Protein AF-A0A963EDJ8-F1 (afdb_monomer_lite)

Radius of gyration: 22.36 Å; chains: 1; bounding box: 37×48×57 Å

Secondary structure (DSSP, 8-state):
----HHHHHHHHHHHHHHHGGG----HHHHHHHHHHHHHHHHHTT-HHHHHHHHHHHHHH-TT-HHHHHHHT-

Sequence (73 aa):
MISIWPVTRPFLILVALSLLVACGGSKEDRKTKYFQRGMELYQQGNYVKARLEFKNVLQIDPSDVEGYYMFGQ

pLDDT: mean 85.28, std 16.04, range [46.03, 98.62]

Foldseek 3Di:
DDCPPPVVVVVVVVVVVVVVPPPPPDLVVLLVVLQVVLVVCVVVVVLVSSLVSLVVNCVSPVPPPVSVVSNVD

Structure (mmCIF, N/CA/C/O backbone):
data_AF-A0A963EDJ8-F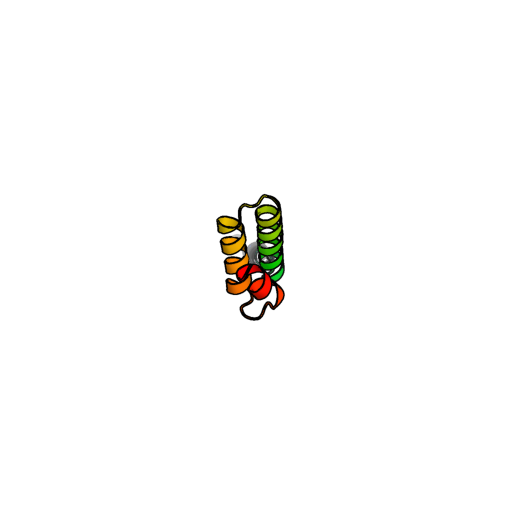1
#
_entry.id   AF-A0A963EDJ8-F1
#
loop_
_atom_site.group_PDB
_atom_site.id
_atom_site.type_symbol
_atom_site.label_atom_id
_atom_site.label_alt_id
_atom_site.label_comp_id
_atom_site.label_asym_id
_atom_site.label_entity_id
_atom_site.label_seq_id
_atom_site.pdbx_PDB_ins_code
_atom_site.Cartn_x
_atom_site.Cartn_y
_atom_site.Cartn_z
_atom_site.occupancy
_atom_site.B_iso_or_equiv
_atom_site.auth_seq_id
_atom_site.auth_comp_id
_atom_site.auth_asym_id
_atom_site.auth_atom_id
_atom_site.pdbx_PDB_model_num
ATOM 1 N N . MET A 1 1 ? 19.774 38.540 -45.279 1.00 46.03 1 MET A N 1
ATOM 2 C CA . MET A 1 1 ? 18.991 37.395 -44.766 1.00 46.03 1 MET A CA 1
ATOM 3 C C . MET A 1 1 ? 19.729 36.843 -43.562 1.00 46.03 1 MET A C 1
ATOM 5 O O . MET A 1 1 ? 20.787 36.257 -43.729 1.00 46.03 1 MET A O 1
ATOM 9 N N . ILE A 1 2 ? 19.261 37.168 -42.357 1.00 51.38 2 ILE A N 1
ATOM 10 C CA . ILE A 1 2 ? 19.933 36.815 -41.100 1.00 51.38 2 ILE A CA 1
ATOM 11 C C . ILE A 1 2 ? 19.735 35.310 -40.879 1.00 51.38 2 ILE A C 1
ATOM 13 O O . ILE A 1 2 ? 18.602 34.843 -40.812 1.00 51.38 2 ILE A O 1
ATOM 17 N N . SER A 1 3 ? 20.824 34.546 -40.813 1.00 61.16 3 SER A N 1
ATOM 18 C CA . SER A 1 3 ? 20.798 33.108 -40.531 1.00 61.16 3 SER A CA 1
ATOM 19 C C . SER A 1 3 ? 20.508 32.872 -39.045 1.00 61.16 3 SER A C 1
ATOM 21 O O . SER A 1 3 ? 21.417 32.849 -38.223 1.00 61.16 3 SER A O 1
ATOM 23 N N . ILE A 1 4 ? 19.232 32.672 -38.702 1.00 59.19 4 ILE A N 1
ATOM 24 C CA . ILE A 1 4 ? 18.714 32.388 -37.340 1.00 59.19 4 ILE A CA 1
ATOM 25 C C . ILE A 1 4 ? 19.010 30.921 -36.909 1.00 59.19 4 ILE A C 1
ATOM 27 O O . ILE A 1 4 ? 18.606 30.436 -35.852 1.00 59.19 4 ILE A O 1
ATOM 31 N N . TRP A 1 5 ? 19.753 30.176 -37.732 1.00 55.41 5 TRP A N 1
ATOM 32 C CA . TRP A 1 5 ? 20.038 28.748 -37.563 1.00 55.41 5 TRP A CA 1
ATOM 33 C C . TRP A 1 5 ? 20.941 28.341 -36.375 1.00 55.41 5 TRP A C 1
ATOM 35 O O . TRP A 1 5 ? 20.746 27.226 -35.887 1.00 55.41 5 TRP A O 1
ATOM 45 N N . PRO A 1 6 ? 21.901 29.145 -35.859 1.00 58.09 6 PRO A N 1
ATOM 46 C CA . PRO A 1 6 ? 22.785 28.661 -34.794 1.00 58.09 6 PRO A CA 1
ATOM 47 C C . PRO A 1 6 ? 22.124 28.666 -33.406 1.00 58.09 6 PRO A C 1
ATOM 49 O O . PRO A 1 6 ? 22.496 27.859 -32.562 1.00 58.09 6 PRO A O 1
ATOM 52 N N . VAL A 1 7 ? 21.118 29.522 -33.173 1.00 60.31 7 VAL A N 1
ATOM 53 C CA . VAL A 1 7 ? 20.461 29.684 -31.855 1.00 60.31 7 VAL A CA 1
ATOM 54 C C . VAL A 1 7 ? 19.234 28.776 -31.698 1.00 60.31 7 VAL A C 1
ATOM 56 O O . VAL A 1 7 ? 18.905 28.339 -30.599 1.00 60.31 7 VAL A O 1
ATOM 59 N N . THR A 1 8 ? 18.579 28.421 -32.803 1.00 60.12 8 THR A N 1
ATOM 60 C CA . THR A 1 8 ? 17.376 27.569 -32.805 1.00 60.12 8 THR A CA 1
ATOM 61 C C . THR A 1 8 ? 17.685 26.093 -32.528 1.00 60.12 8 THR A C 1
ATOM 63 O O . THR A 1 8 ? 16.889 25.412 -31.884 1.00 60.12 8 THR A O 1
ATOM 66 N N . ARG A 1 9 ? 18.863 25.597 -32.935 1.00 64.88 9 ARG A N 1
ATOM 67 C CA . ARG A 1 9 ? 19.312 24.211 -32.684 1.00 64.88 9 ARG A CA 1
ATOM 68 C C . ARG A 1 9 ? 19.519 23.873 -31.197 1.00 64.88 9 ARG A C 1
ATOM 70 O O . ARG A 1 9 ? 18.938 22.880 -30.763 1.00 64.88 9 ARG A O 1
ATOM 77 N N . PRO A 1 10 ? 20.281 24.640 -30.390 1.00 70.50 10 PRO A N 1
ATOM 78 C CA . PRO A 1 10 ? 20.447 24.336 -28.967 1.00 70.50 10 PRO A CA 1
ATOM 79 C C . PRO A 1 10 ? 19.144 24.518 -28.178 1.00 70.50 10 PRO A C 1
ATOM 81 O O . PRO A 1 10 ? 18.903 23.776 -27.232 1.00 70.50 10 PRO A O 1
ATOM 84 N N . PHE A 1 11 ? 18.269 25.439 -28.597 1.00 76.00 11 PHE A N 1
ATOM 85 C CA . PHE A 1 11 ? 16.958 25.634 -27.975 1.00 76.00 11 PHE A CA 1
ATOM 86 C C . PHE A 1 11 ? 16.061 24.394 -28.114 1.00 76.00 11 PHE A C 1
ATOM 88 O O . PHE A 1 11 ? 15.486 23.936 -27.131 1.00 76.00 11 PHE A O 1
ATOM 95 N N . LEU A 1 12 ? 16.011 23.787 -29.305 1.00 74.88 12 LEU A N 1
ATOM 96 C CA . LEU A 1 12 ? 15.274 22.537 -29.527 1.00 74.88 12 LEU A CA 1
ATOM 97 C C . LEU A 1 12 ? 15.856 21.360 -28.727 1.00 74.88 12 LEU A C 1
ATOM 99 O O . LEU A 1 12 ? 15.101 20.534 -28.223 1.00 74.88 12 LEU A O 1
ATOM 103 N N . ILE A 1 13 ? 17.182 21.307 -28.558 1.00 77.94 13 ILE A N 1
ATOM 104 C CA . ILE A 1 13 ? 17.854 20.277 -27.749 1.00 77.94 13 ILE A CA 1
ATOM 105 C C . ILE A 1 13 ? 17.524 20.446 -26.257 1.00 77.94 13 ILE A C 1
ATOM 107 O O . ILE A 1 13 ? 17.238 19.461 -25.581 1.00 77.94 13 ILE A O 1
ATOM 111 N N . LEU A 1 14 ? 17.502 21.679 -25.744 1.00 75.12 14 LEU A N 1
ATOM 112 C CA . LEU A 1 14 ? 17.153 21.969 -24.348 1.00 75.12 14 LEU A CA 1
ATOM 113 C C . LEU A 1 14 ? 15.681 21.668 -24.033 1.00 75.12 14 LEU A C 1
ATOM 115 O O . LEU A 1 14 ? 15.385 21.122 -22.972 1.00 75.12 14 LEU A O 1
ATOM 119 N N . VAL A 1 15 ? 14.768 21.962 -24.964 1.00 77.81 15 VAL A N 1
ATOM 120 C CA . VAL A 1 15 ? 13.343 21.603 -24.844 1.00 77.81 15 VAL A CA 1
ATOM 121 C C . VAL A 1 15 ? 13.138 20.084 -24.923 1.00 77.81 15 VAL A C 1
ATOM 123 O O . VAL A 1 15 ? 12.302 19.537 -24.211 1.00 77.81 15 VAL A O 1
ATOM 126 N N . ALA A 1 16 ? 13.921 19.372 -25.735 1.00 72.94 16 ALA A N 1
ATOM 127 C CA . ALA A 1 16 ? 13.884 17.910 -25.769 1.00 72.94 16 ALA A CA 1
ATOM 128 C C . ALA A 1 16 ? 14.434 17.277 -24.475 1.00 72.94 16 ALA A C 1
ATOM 130 O O . ALA A 1 16 ? 13.887 16.281 -24.003 1.00 72.94 16 ALA A O 1
ATOM 131 N N . LEU A 1 17 ? 15.475 17.863 -23.867 1.00 69.38 17 LEU A N 1
ATOM 132 C CA . LEU A 1 17 ? 16.029 17.385 -22.595 1.00 69.38 17 LEU A CA 1
ATOM 133 C C . LEU A 1 17 ? 15.074 17.589 -21.411 1.00 69.38 17 LEU A C 1
ATOM 135 O O . LEU A 1 17 ? 15.014 16.732 -20.531 1.00 69.38 17 LEU A O 1
ATOM 139 N N . SER A 1 18 ? 14.315 18.689 -21.373 1.00 68.19 18 SER A N 1
ATOM 140 C CA . SER A 1 18 ? 13.377 18.952 -20.272 1.00 68.19 18 SER A CA 1
ATOM 141 C C . SER A 1 18 ? 12.191 17.979 -20.249 1.00 68.19 18 SER A C 1
ATOM 143 O O . SER A 1 18 ? 11.670 17.672 -19.177 1.00 68.19 18 SER A O 1
ATOM 145 N N . LEU A 1 19 ? 11.814 17.414 -21.402 1.00 65.69 19 LEU A N 1
ATOM 146 C CA . LEU A 1 19 ? 10.751 16.408 -21.514 1.00 65.69 19 LEU A CA 1
ATOM 147 C C . LEU A 1 19 ? 11.132 15.040 -20.918 1.00 65.69 19 LEU A C 1
ATOM 149 O O . LEU A 1 19 ? 10.245 14.275 -20.545 1.00 65.69 19 LEU A O 1
ATOM 153 N N . LEU A 1 20 ? 12.427 14.732 -20.772 1.00 63.81 20 LEU A N 1
ATOM 154 C CA . LEU A 1 20 ? 12.897 13.460 -20.200 1.00 63.81 20 LEU A CA 1
ATOM 155 C C . LEU A 1 20 ? 12.754 13.390 -18.668 1.00 63.81 20 LEU A C 1
ATOM 157 O O . LEU A 1 20 ? 12.751 12.298 -18.105 1.00 63.81 20 LEU A O 1
ATOM 161 N N . VAL A 1 21 ? 12.595 14.530 -17.988 1.00 61.72 21 VAL A N 1
ATOM 162 C CA . VAL A 1 21 ? 12.519 14.609 -16.514 1.00 61.72 21 VAL A CA 1
ATOM 163 C C . VAL A 1 21 ? 11.084 14.416 -15.989 1.00 61.72 21 VAL A C 1
ATOM 165 O O . VAL A 1 21 ? 10.870 14.239 -14.794 1.00 61.72 21 VAL A O 1
ATOM 168 N N . ALA A 1 22 ? 10.077 14.379 -16.867 1.00 58.41 22 ALA A N 1
ATOM 169 C CA . ALA A 1 22 ? 8.666 14.334 -16.469 1.00 58.41 22 ALA A CA 1
ATOM 170 C C . ALA A 1 22 ? 8.131 12.935 -16.079 1.00 58.41 22 ALA A C 1
ATOM 172 O O . ALA A 1 22 ? 6.971 12.813 -15.690 1.00 58.41 22 ALA A O 1
ATOM 173 N N . CYS A 1 23 ? 8.941 11.873 -16.151 1.00 60.19 23 CYS A N 1
ATOM 174 C CA . CYS A 1 23 ? 8.490 10.494 -15.923 1.00 60.19 23 CYS A CA 1
ATOM 175 C C . CYS A 1 23 ? 9.093 9.905 -14.632 1.00 60.19 23 CYS A C 1
ATOM 177 O O . CYS A 1 23 ? 9.949 9.028 -14.678 1.00 60.19 23 CYS A O 1
ATOM 179 N N . GLY A 1 24 ? 8.685 10.421 -13.466 1.00 61.59 24 GLY A N 1
ATOM 180 C CA . GLY A 1 24 ? 9.350 10.122 -12.188 1.00 61.59 24 GLY A CA 1
ATOM 181 C C . GLY A 1 24 ? 8.448 9.739 -11.014 1.00 61.59 24 GLY A C 1
ATOM 182 O O . GLY A 1 24 ? 8.887 9.837 -9.880 1.00 61.59 24 GLY A O 1
ATOM 183 N N . GLY A 1 25 ? 7.193 9.337 -11.233 1.00 62.78 25 GLY A N 1
ATOM 184 C CA . GLY A 1 25 ? 6.402 8.687 -10.181 1.00 62.78 25 GLY A CA 1
ATOM 185 C C . GLY A 1 25 ? 6.647 7.186 -10.237 1.00 62.78 25 GLY A C 1
ATOM 186 O O . GLY A 1 25 ? 6.004 6.505 -11.046 1.00 62.78 25 GLY A O 1
ATOM 187 N N . SER A 1 26 ? 7.593 6.673 -9.447 1.00 81.06 26 SER A N 1
ATOM 188 C CA . SER A 1 26 ? 7.946 5.255 -9.504 1.00 81.06 26 SER A CA 1
ATOM 189 C C . SER A 1 26 ? 6.718 4.391 -9.176 1.00 81.06 26 SER A C 1
ATOM 191 O O . SER A 1 26 ? 5.820 4.790 -8.427 1.00 81.06 26 SER A O 1
ATOM 193 N N . LYS A 1 27 ? 6.614 3.208 -9.796 1.00 81.56 27 LYS A N 1
ATOM 194 C CA . LYS A 1 27 ? 5.515 2.269 -9.497 1.00 81.56 27 LYS A CA 1
ATOM 195 C C . LYS A 1 27 ? 5.488 1.918 -8.002 1.00 81.56 27 LYS A C 1
ATOM 197 O O . LYS A 1 27 ? 4.406 1.786 -7.434 1.00 81.56 27 LYS A O 1
ATOM 202 N N . GLU A 1 28 ? 6.665 1.861 -7.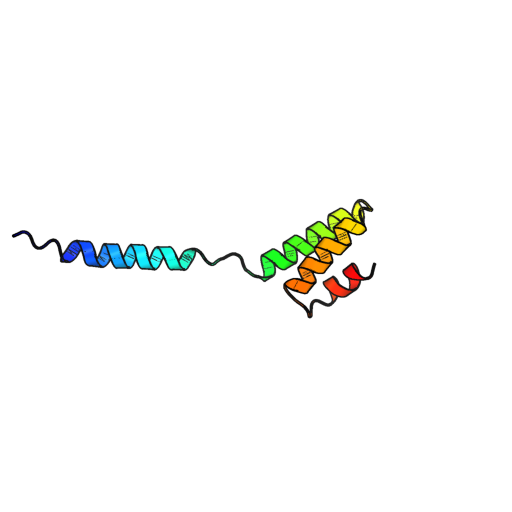386 1.00 86.06 28 GLU A N 1
ATOM 203 C CA . GLU A 1 28 ? 6.857 1.547 -5.973 1.00 86.06 28 GLU A CA 1
ATOM 204 C C . GLU A 1 28 ? 6.280 2.619 -5.038 1.00 86.06 28 GLU A C 1
ATOM 206 O O . GLU A 1 28 ? 5.609 2.284 -4.060 1.00 86.06 28 GLU A O 1
ATOM 211 N N . ASP A 1 29 ? 6.423 3.904 -5.379 1.00 90.56 29 ASP A N 1
ATOM 212 C CA . ASP A 1 29 ? 5.838 4.993 -4.582 1.00 90.56 29 ASP A CA 1
ATOM 213 C C . ASP A 1 29 ? 4.311 4.904 -4.551 1.00 90.56 29 ASP A C 1
ATOM 215 O O . ASP A 1 29 ? 3.675 5.113 -3.514 1.00 90.56 29 ASP A O 1
ATOM 219 N N . ARG A 1 30 ? 3.695 4.560 -5.691 1.00 91.12 30 ARG A N 1
ATOM 220 C CA . ARG A 1 30 ? 2.239 4.383 -5.755 1.00 91.12 30 ARG A CA 1
ATOM 221 C C . ARG A 1 30 ? 1.790 3.183 -4.931 1.00 91.12 30 ARG A C 1
ATOM 223 O O . ARG A 1 30 ? 0.816 3.313 -4.194 1.00 91.12 30 ARG A O 1
ATOM 230 N N . LYS A 1 31 ? 2.498 2.053 -5.027 1.00 95.69 31 LYS A N 1
ATOM 231 C CA . LYS A 1 31 ? 2.218 0.845 -4.236 1.00 95.69 31 LYS A CA 1
ATOM 232 C C . LYS A 1 31 ? 2.240 1.163 -2.740 1.00 95.69 31 LYS A C 1
ATOM 234 O O . LYS A 1 31 ? 1.243 0.952 -2.053 1.00 95.69 31 LYS A O 1
ATOM 239 N N . THR A 1 32 ? 3.328 1.775 -2.276 1.00 95.88 32 THR A N 1
ATOM 240 C CA . THR A 1 32 ? 3.516 2.171 -0.873 1.00 95.88 32 THR A CA 1
ATOM 241 C C . THR A 1 32 ? 2.411 3.112 -0.397 1.00 95.88 32 THR A C 1
ATOM 243 O O . THR A 1 32 ? 1.848 2.917 0.679 1.00 95.88 32 THR A O 1
ATOM 246 N N . LYS A 1 33 ? 2.035 4.101 -1.216 1.00 97.00 33 LYS A N 1
ATOM 247 C CA . LYS A 1 33 ? 0.965 5.049 -0.882 1.00 97.00 33 LYS A CA 1
ATOM 248 C C . LYS A 1 33 ? -0.393 4.369 -0.697 1.00 97.00 33 LYS A C 1
ATOM 250 O O . LYS A 1 33 ? -1.111 4.696 0.246 1.00 97.00 33 LYS A O 1
ATOM 255 N N . TYR A 1 34 ? -0.757 3.445 -1.586 1.00 98.00 34 TYR A N 1
ATOM 256 C CA . TYR A 1 34 ? -2.003 2.689 -1.447 1.00 98.00 34 TYR A CA 1
ATOM 257 C C . TYR A 1 34 ? -1.976 1.780 -0.219 1.00 98.00 34 TYR A C 1
ATOM 259 O O . TYR A 1 34 ? -2.952 1.745 0.526 1.00 98.00 34 TYR A O 1
ATOM 267 N N . PHE A 1 35 ? -0.847 1.120 0.042 1.00 98.19 35 PHE A N 1
ATOM 268 C CA . PHE A 1 35 ? -0.699 0.257 1.209 1.00 98.19 35 PHE A CA 1
ATOM 269 C C . PHE A 1 35 ? -0.868 1.030 2.523 1.00 98.19 35 PHE A C 1
ATOM 271 O O . PHE A 1 35 ? -1.703 0.666 3.348 1.00 98.19 35 PHE A O 1
ATOM 278 N N . GLN A 1 36 ? -0.154 2.149 2.693 1.00 98.19 36 GLN A N 1
ATOM 279 C CA . GLN A 1 36 ? -0.257 2.979 3.900 1.00 98.19 36 GLN A CA 1
ATOM 280 C C . GLN A 1 36 ? -1.678 3.497 4.123 1.00 98.19 36 GLN A C 1
ATOM 282 O O . GLN A 1 36 ? -2.210 3.398 5.226 1.00 98.19 36 GLN A O 1
ATOM 287 N N . ARG A 1 37 ? -2.336 3.973 3.061 1.00 98.50 37 ARG A N 1
ATOM 288 C CA . ARG A 1 37 ? -3.725 4.430 3.153 1.00 98.50 37 ARG A CA 1
ATOM 289 C C . ARG A 1 37 ? -4.684 3.299 3.525 1.00 98.50 37 ARG A C 1
ATOM 291 O O . ARG A 1 37 ? -5.614 3.516 4.300 1.00 98.50 37 ARG A O 1
ATOM 298 N N . GLY A 1 38 ? -4.461 2.096 2.995 1.00 98.25 38 GLY A N 1
ATOM 299 C CA . GLY A 1 38 ? -5.198 0.896 3.387 1.00 98.25 38 GLY A CA 1
ATOM 300 C C . GLY A 1 38 ? -5.051 0.603 4.880 1.00 98.25 38 GLY A C 1
ATOM 301 O O . GLY A 1 38 ? -6.055 0.398 5.558 1.00 98.25 38 GLY A O 1
ATOM 302 N N . MET A 1 39 ? -3.827 0.676 5.409 1.00 98.50 39 MET A N 1
ATOM 303 C CA . MET A 1 39 ? -3.543 0.484 6.836 1.00 98.50 39 MET A CA 1
ATOM 304 C C . MET A 1 39 ? -4.219 1.535 7.722 1.00 98.50 39 MET A C 1
ATOM 306 O O . MET A 1 39 ? -4.822 1.179 8.733 1.00 98.50 39 MET A O 1
ATOM 310 N N . GLU A 1 40 ? -4.183 2.813 7.340 1.00 98.62 40 GLU A N 1
ATOM 311 C CA . GLU A 1 40 ? -4.881 3.885 8.065 1.00 98.62 40 GLU A CA 1
ATOM 312 C C . GLU A 1 40 ? -6.391 3.624 8.139 1.00 98.62 40 GLU A C 1
ATOM 314 O O . GLU A 1 40 ? -7.000 3.710 9.206 1.00 98.62 40 GLU A O 1
ATOM 319 N N . LEU A 1 41 ? -7.003 3.259 7.010 1.00 98.62 41 LEU A N 1
ATOM 320 C CA . LEU A 1 41 ? -8.427 2.932 6.943 1.00 98.62 41 LEU A CA 1
ATOM 321 C C . LEU A 1 41 ? -8.761 1.677 7.755 1.00 98.62 41 LEU A C 1
ATOM 323 O O . LEU A 1 41 ? -9.810 1.632 8.398 1.00 98.62 41 LEU A O 1
ATOM 327 N N . TYR A 1 42 ? -7.875 0.680 7.750 1.00 98.25 42 TYR A N 1
ATOM 328 C CA . TYR A 1 42 ? -8.022 -0.544 8.532 1.00 98.25 42 TYR A CA 1
ATOM 329 C C . TYR A 1 42 ? -8.012 -0.243 10.036 1.00 98.25 42 TYR A C 1
ATOM 331 O O . TYR A 1 42 ? -8.898 -0.688 10.763 1.00 98.25 42 TYR A O 1
ATOM 339 N N . GLN A 1 43 ? -7.070 0.586 10.495 1.00 97.94 43 GLN A N 1
ATOM 340 C CA . GLN A 1 43 ? -6.988 1.034 11.890 1.00 97.94 43 GLN A CA 1
ATOM 341 C C . GLN A 1 43 ? -8.208 1.864 12.316 1.00 97.94 43 GLN A C 1
ATOM 343 O O . GLN A 1 43 ? -8.630 1.797 13.466 1.00 97.94 43 GLN A O 1
ATOM 348 N N . GLN A 1 44 ? -8.813 2.605 11.386 1.00 98.19 44 GLN A N 1
ATOM 349 C CA . GLN A 1 44 ? -10.069 3.332 11.606 1.00 98.19 44 GLN A CA 1
ATOM 350 C C . GLN A 1 44 ? -11.314 2.423 11.604 1.00 98.19 44 GLN A C 1
ATOM 352 O O . GLN A 1 44 ? -12.429 2.917 11.773 1.00 98.19 44 GLN A O 1
ATOM 357 N N . GLY A 1 45 ? -11.161 1.115 11.366 1.00 97.69 45 GLY A N 1
ATOM 358 C CA . GLY A 1 45 ? -12.270 0.163 11.239 1.00 97.69 45 GLY A CA 1
ATOM 359 C C . GLY A 1 45 ? -13.036 0.271 9.916 1.00 97.69 45 GLY A C 1
ATOM 360 O O . GLY A 1 45 ? -14.092 -0.337 9.748 1.00 97.69 45 GLY A O 1
ATOM 361 N N . ASN A 1 46 ? -12.531 1.039 8.946 1.00 98.06 46 ASN A N 1
ATOM 362 C CA . ASN A 1 46 ? -13.152 1.195 7.635 1.00 98.06 46 ASN A CA 1
ATOM 363 C C . ASN A 1 46 ? -12.675 0.111 6.658 1.00 98.06 46 ASN A C 1
ATOM 365 O O . A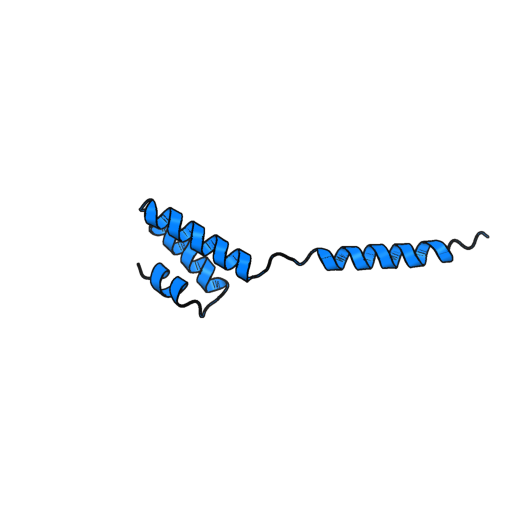SN A 1 46 ? -12.039 0.392 5.638 1.00 98.06 46 ASN A O 1
ATOM 369 N N . TYR A 1 47 ? -13.002 -1.141 6.972 1.00 97.25 47 TYR A N 1
ATOM 370 C CA . TYR A 1 47 ? -12.504 -2.318 6.255 1.00 97.25 47 TYR A CA 1
ATOM 371 C C . TYR A 1 47 ? -12.877 -2.334 4.768 1.00 97.25 47 TYR A C 1
ATOM 373 O O . TYR A 1 47 ? -12.072 -2.730 3.929 1.00 97.25 47 TYR A O 1
ATOM 381 N N . VAL A 1 48 ? -14.060 -1.825 4.404 1.00 97.12 48 VAL A N 1
ATOM 382 C CA . VAL A 1 48 ? -14.501 -1.759 2.998 1.00 97.12 48 VAL A CA 1
ATOM 383 C C . VAL A 1 48 ? -13.569 -0.875 2.167 1.00 97.12 48 VAL A C 1
ATOM 385 O O . VAL A 1 48 ? -13.157 -1.267 1.074 1.00 97.12 48 VAL A O 1
ATOM 388 N N . LYS A 1 49 ? -13.211 0.311 2.678 1.00 98.00 49 LYS A N 1
ATOM 389 C CA . LYS A 1 49 ? -12.280 1.203 1.976 1.00 98.00 49 LYS A CA 1
ATOM 390 C C . LYS A 1 49 ? -10.845 0.694 2.064 1.00 98.00 49 LYS A C 1
ATOM 392 O O . LYS A 1 49 ? -10.140 0.768 1.065 1.00 98.00 49 LYS A O 1
ATOM 397 N N . ALA A 1 50 ? -10.434 0.144 3.207 1.00 98.56 50 ALA A N 1
ATOM 398 C CA . ALA A 1 50 ? -9.108 -0.451 3.369 1.00 98.56 50 ALA A CA 1
ATOM 399 C C . ALA A 1 50 ? -8.859 -1.541 2.317 1.00 98.56 50 ALA A C 1
ATOM 401 O O . ALA A 1 50 ? -7.878 -1.491 1.577 1.00 98.56 50 ALA A O 1
ATOM 402 N N . ARG A 1 51 ? -9.820 -2.457 2.156 1.00 98.06 51 ARG A N 1
ATOM 403 C CA . ARG A 1 51 ? -9.767 -3.533 1.164 1.00 98.06 51 ARG A CA 1
ATOM 404 C C . ARG A 1 51 ? -9.679 -3.018 -0.272 1.00 98.06 51 ARG A C 1
ATOM 406 O O . ARG A 1 51 ? -9.000 -3.627 -1.097 1.00 98.06 51 ARG A O 1
ATOM 413 N N . LEU A 1 52 ? -10.333 -1.897 -0.588 1.00 98.31 52 LEU A N 1
ATOM 414 C CA . LEU A 1 52 ? -10.197 -1.266 -1.903 1.00 98.31 52 LEU A CA 1
ATOM 415 C C . LEU A 1 52 ? -8.766 -0.765 -2.142 1.00 98.31 52 LEU A C 1
ATOM 417 O O . LEU A 1 52 ? -8.237 -0.957 -3.234 1.00 98.31 52 LEU A O 1
ATOM 421 N N . GLU A 1 53 ? -8.129 -0.172 -1.133 1.00 98.44 53 GLU A N 1
ATOM 422 C CA . GLU A 1 53 ? -6.743 0.286 -1.258 1.00 98.44 53 GLU A CA 1
ATOM 423 C C . GLU A 1 53 ? -5.755 -0.884 -1.359 1.00 98.44 53 GLU A C 1
ATOM 425 O O . GLU A 1 53 ? -4.877 -0.861 -2.221 1.00 98.44 53 GLU A O 1
ATOM 430 N N . PHE A 1 54 ? -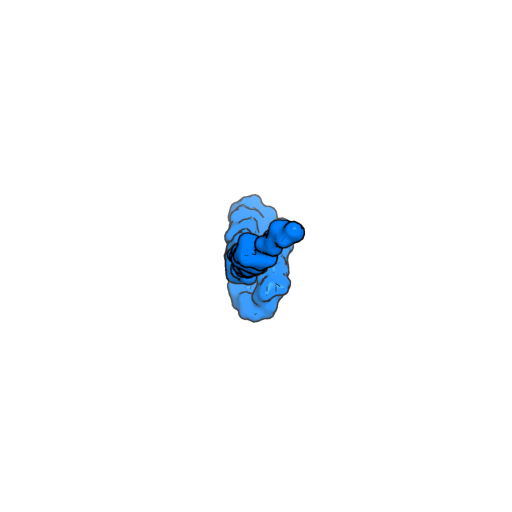5.951 -1.971 -0.606 1.00 98.38 54 PHE A N 1
ATOM 431 C CA . PHE A 1 54 ? -5.147 -3.191 -0.776 1.00 98.38 54 PHE A CA 1
ATOM 432 C C . PHE A 1 54 ? -5.348 -3.835 -2.157 1.00 98.38 54 PHE A C 1
ATOM 434 O O . PHE A 1 54 ? -4.399 -4.321 -2.767 1.00 98.38 54 PHE A O 1
ATOM 441 N N . LYS A 1 55 ? -6.548 -3.746 -2.745 1.00 98.19 55 LYS A N 1
ATOM 442 C CA . LYS A 1 55 ? -6.760 -4.139 -4.149 1.00 98.19 55 LYS A CA 1
ATOM 443 C C . LYS A 1 55 ? -5.940 -3.283 -5.121 1.00 98.19 55 LYS A C 1
ATOM 445 O O . LYS A 1 55 ? -5.520 -3.783 -6.162 1.00 98.19 55 LYS A O 1
ATOM 450 N N . ASN A 1 56 ? -5.743 -1.997 -4.831 1.00 98.00 56 ASN A N 1
ATOM 451 C CA . ASN A 1 56 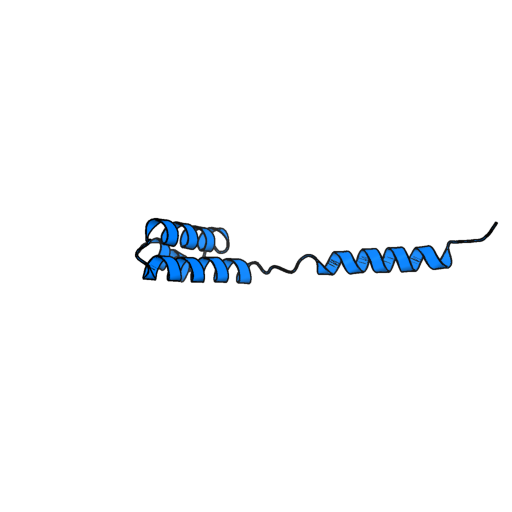? -4.930 -1.109 -5.669 1.00 98.00 56 ASN A CA 1
ATOM 452 C C . ASN A 1 56 ? -3.437 -1.458 -5.578 1.00 98.00 56 ASN A C 1
ATOM 454 O O . ASN A 1 56 ? -2.747 -1.382 -6.591 1.00 98.00 56 ASN A O 1
ATOM 458 N N . VAL A 1 57 ? -2.959 -1.915 -4.413 1.00 98.00 57 VAL A N 1
ATOM 459 C CA . VAL A 1 57 ? -1.607 -2.489 -4.254 1.00 98.00 57 VAL A CA 1
ATOM 460 C C . VAL A 1 57 ? -1.421 -3.665 -5.216 1.00 98.00 57 VAL A C 1
ATOM 462 O O . VAL A 1 57 ? -0.513 -3.636 -6.044 1.00 98.00 57 VAL A O 1
ATOM 465 N N . LEU A 1 58 ? -2.351 -4.624 -5.205 1.00 97.69 58 LEU A N 1
ATOM 466 C CA . LEU A 1 58 ? -2.302 -5.823 -6.054 1.00 97.69 58 LEU A CA 1
ATOM 467 C C . LEU A 1 58 ? -2.462 -5.541 -7.556 1.00 97.69 58 LEU A C 1
ATOM 469 O O . LEU A 1 58 ? -2.006 -6.315 -8.391 1.00 97.69 58 LEU A O 1
ATOM 473 N N . GLN A 1 59 ? -3.103 -4.431 -7.930 1.00 96.75 59 GLN A N 1
ATOM 474 C CA . GLN A 1 59 ? -3.147 -3.988 -9.329 1.00 96.75 59 GLN A CA 1
ATOM 475 C C . GLN A 1 59 ? -1.792 -3.458 -9.819 1.00 96.75 59 GLN A C 1
ATOM 477 O O . GLN A 1 59 ? -1.530 -3.478 -11.022 1.00 96.75 59 GLN A O 1
ATOM 482 N N . ILE A 1 60 ? -0.951 -2.953 -8.913 1.00 95.69 60 ILE A N 1
ATOM 483 C CA . ILE A 1 60 ? 0.383 -2.435 -9.239 1.00 95.69 60 ILE A CA 1
ATOM 484 C C . ILE A 1 60 ? 1.415 -3.557 -9.189 1.00 95.69 60 ILE A C 1
ATOM 486 O O . ILE A 1 60 ? 2.219 -3.679 -10.114 1.00 95.69 60 ILE A O 1
ATOM 490 N N . ASP A 1 61 ? 1.375 -4.354 -8.124 1.00 96.44 61 ASP A N 1
ATOM 491 C CA . ASP A 1 61 ? 2.220 -5.522 -7.913 1.00 96.44 61 ASP A CA 1
ATOM 492 C C . ASP A 1 61 ? 1.341 -6.743 -7.596 1.00 96.44 61 ASP A C 1
ATOM 494 O O . ASP A 1 61 ? 0.983 -6.982 -6.441 1.00 96.44 61 ASP A O 1
ATOM 498 N N . PRO A 1 62 ? 0.984 -7.539 -8.621 1.00 96.81 62 PRO A N 1
ATOM 499 C CA . PRO A 1 62 ? 0.170 -8.739 -8.450 1.00 96.81 62 PRO A CA 1
ATOM 500 C C . PRO A 1 62 ? 0.845 -9.862 -7.659 1.00 96.81 62 PRO A C 1
ATOM 502 O O . PRO A 1 62 ? 0.207 -10.892 -7.452 1.00 96.81 62 PRO A O 1
ATOM 505 N N . SER A 1 63 ? 2.116 -9.709 -7.276 1.00 96.50 63 SER A N 1
ATOM 506 C CA . SER A 1 63 ? 2.887 -10.663 -6.472 1.00 96.50 63 SER A CA 1
ATOM 507 C C . SER A 1 63 ? 3.144 -10.187 -5.038 1.00 96.50 63 SER A C 1
ATOM 509 O O . SE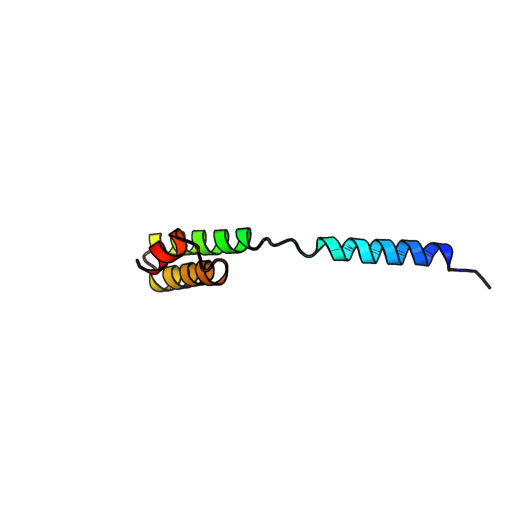R A 1 63 ? 3.797 -10.900 -4.276 1.00 96.50 63 SER A O 1
ATOM 511 N N . ASP A 1 64 ? 2.618 -9.022 -4.652 1.00 97.06 64 ASP A N 1
ATOM 512 C CA . ASP A 1 64 ? 2.826 -8.446 -3.326 1.00 97.06 64 ASP A CA 1
ATOM 513 C C . ASP A 1 64 ? 2.149 -9.295 -2.236 1.00 97.06 64 ASP A C 1
ATOM 515 O O . ASP A 1 64 ? 0.923 -9.338 -2.096 1.00 97.06 64 ASP A O 1
ATOM 519 N N . VAL A 1 65 ? 2.973 -10.015 -1.471 1.00 97.25 65 VAL A N 1
ATOM 520 C CA . VAL A 1 65 ? 2.521 -10.972 -0.449 1.00 97.25 65 VAL A CA 1
ATOM 521 C C . VAL A 1 65 ? 1.720 -10.269 0.646 1.00 97.25 65 VAL A C 1
ATOM 523 O O . VAL A 1 65 ? 0.684 -10.773 1.084 1.00 97.25 65 VAL A O 1
ATOM 526 N N . GLU A 1 66 ? 2.178 -9.093 1.073 1.00 96.31 66 GLU A N 1
ATOM 527 C CA . GLU A 1 66 ? 1.538 -8.335 2.145 1.00 96.31 66 GLU A CA 1
ATOM 528 C C . GLU A 1 66 ? 0.200 -7.736 1.693 1.00 96.31 66 GLU A C 1
ATOM 530 O O . GLU A 1 66 ? -0.794 -7.809 2.417 1.00 96.31 66 GLU A O 1
ATOM 535 N N . GLY A 1 67 ? 0.125 -7.250 0.453 1.00 97.00 67 GLY A N 1
ATOM 536 C CA . GLY A 1 67 ? -1.104 -6.807 -0.193 1.00 97.00 67 GLY A CA 1
ATOM 537 C C . GLY A 1 67 ? -2.172 -7.899 -0.245 1.00 97.00 67 GLY A C 1
ATOM 538 O O . GLY A 1 67 ? -3.333 -7.616 0.054 1.00 97.00 67 GLY A O 1
ATOM 539 N N . TYR A 1 68 ? -1.812 -9.154 -0.546 1.00 98.06 68 TYR A N 1
ATOM 540 C CA . TYR A 1 68 ? -2.767 -10.271 -0.501 1.00 98.06 68 TYR A CA 1
ATOM 541 C C . TYR A 1 68 ? -3.224 -10.592 0.917 1.00 98.06 68 TYR A C 1
ATOM 543 O O . TYR A 1 68 ? -4.417 -10.816 1.132 1.00 98.06 68 TYR A O 1
ATOM 551 N N . TYR A 1 69 ? -2.294 -10.604 1.874 1.00 97.75 69 TYR A N 1
ATOM 552 C CA . TYR A 1 69 ? -2.605 -10.862 3.276 1.00 97.75 69 TYR A CA 1
ATOM 553 C C . TYR A 1 69 ? -3.613 -9.841 3.810 1.00 97.75 69 TYR A C 1
ATOM 555 O O . TYR A 1 69 ? -4.648 -10.221 4.355 1.00 97.75 69 TYR A O 1
ATOM 563 N N . MET A 1 70 ? -3.363 -8.554 3.571 1.00 97.38 70 MET A N 1
ATOM 564 C CA . MET A 1 70 ? -4.246 -7.479 4.018 1.00 97.38 70 MET A CA 1
ATOM 565 C C . MET A 1 70 ? -5.558 -7.404 3.226 1.00 97.38 70 MET A C 1
ATOM 567 O O . MET A 1 70 ? -6.584 -7.029 3.780 1.00 97.38 70 MET A O 1
ATOM 571 N N . PHE A 1 71 ? -5.574 -7.790 1.946 1.00 96.06 71 PHE A N 1
ATOM 572 C CA . PHE A 1 71 ? -6.810 -7.857 1.153 1.00 96.06 71 PHE A CA 1
ATOM 573 C C . PHE A 1 71 ? -7.784 -8.954 1.631 1.00 96.06 71 PHE A C 1
ATOM 575 O O . PHE A 1 71 ? -8.982 -8.886 1.325 1.00 96.06 71 PHE A O 1
ATOM 582 N N . GLY A 1 72 ? -7.267 -9.971 2.329 1.00 93.44 72 GLY A N 1
ATOM 583 C CA . GLY A 1 72 ? -8.034 -11.086 2.887 1.00 93.44 72 GLY A CA 1
ATOM 584 C C . GLY A 1 72 ? -8.550 -10.885 4.317 1.00 93.44 72 GLY A C 1
ATOM 585 O O . GLY A 1 72 ? -9.363 -11.700 4.751 1.00 93.44 72 GLY A O 1
ATOM 586 N N . GLN A 1 73 ? -8.096 -9.845 5.025 1.00 87.25 73 GLN A N 1
ATOM 587 C CA . GLN A 1 73 ? -8.586 -9.465 6.360 1.00 87.25 73 GLN A CA 1
ATOM 588 C C . GLN A 1 73 ? -9.870 -8.637 6.274 1.00 87.25 73 GLN A C 1
ATOM 590 O O . GLN A 1 73 ? -10.749 -8.853 7.136 1.00 87.25 73 GLN A O 1
#